Protein AF-A0A484WVT0-F1 (afdb_monomer_lite)

Secondary structure (DSSP, 8-state):
-EEEHHHHHH-SSHHHHHHHSEEEEEGGGGGSHHHHHHHHHHHHTT---EEEEES-HHHHHHHHHTTS-BB---GGGGGTS-TTTTTEEE-S--SSS-----------GGGHHHHHHHHHHHHTT-

Organism: NCBI:txid69218

Radius of gyration: 17.45 Å; chains: 1; bounding box: 32×35×50 Å

pLDDT: mean 86.21, std 10.17, range [43.25, 97.0]

Structure (mmCIF, N/CA/C/O backbone):
data_AF-A0A484WVT0-F1
#
_entry.id   AF-A0A484WVT0-F1
#
loop_
_atom_site.group_PDB
_atom_site.id
_atom_site.type_symbol
_atom_site.label_atom_id
_atom_site.label_alt_id
_atom_site.label_comp_id
_atom_site.label_asym_id
_atom_site.label_entity_id
_atom_site.label_seq_id
_atom_site.pdbx_PDB_ins_code
_atom_site.Cartn_x
_atom_site.Cartn_y
_atom_site.Cartn_z
_atom_site.occupancy
_atom_site.B_iso_or_equiv
_atom_site.auth_seq_id
_atom_site.auth_comp_id
_atom_site.auth_asym_id
_atom_site.auth_atom_id
_atom_site.pdbx_PDB_model_num
ATOM 1 N N . MET A 1 1 ? -6.332 -1.018 -1.875 1.00 91.56 1 MET A N 1
ATOM 2 C CA . MET A 1 1 ? -5.464 -1.308 -0.711 1.00 91.56 1 MET A CA 1
ATOM 3 C C . MET A 1 1 ? -5.876 -2.634 -0.127 1.00 91.56 1 MET A C 1
ATOM 5 O O . MET A 1 1 ? -7.066 -2.898 -0.069 1.00 91.56 1 MET A O 1
ATOM 9 N N . LEU A 1 2 ? -4.914 -3.458 0.259 1.00 93.12 2 LEU A N 1
ATOM 10 C CA . LEU A 1 2 ? -5.152 -4.780 0.817 1.00 93.12 2 LEU A CA 1
ATOM 11 C C . LEU A 1 2 ? -4.941 -4.743 2.333 1.00 93.12 2 LEU A C 1
ATOM 13 O O . LEU A 1 2 ? -3.946 -4.187 2.805 1.00 93.12 2 LEU A O 1
ATOM 17 N N . VAL A 1 3 ? -5.896 -5.307 3.069 1.00 94.56 3 VAL A N 1
ATOM 18 C CA . VAL A 1 3 ? -5.922 -5.399 4.538 1.00 94.56 3 VAL A CA 1
ATOM 19 C C . VAL A 1 3 ? -6.539 -6.727 4.956 1.00 94.56 3 VAL A C 1
ATOM 21 O O . VAL A 1 3 ? -7.291 -7.308 4.178 1.00 94.56 3 VAL A O 1
ATOM 24 N N . SER A 1 4 ? -6.275 -7.216 6.167 1.00 94.56 4 SER A N 1
ATOM 25 C CA . SER A 1 4 ? -6.998 -8.385 6.684 1.00 94.56 4 SER A CA 1
ATOM 26 C C . SER A 1 4 ? -8.336 -8.008 7.318 1.00 94.56 4 SER A C 1
ATOM 28 O O . SER A 1 4 ? -8.512 -6.912 7.858 1.00 94.56 4 SER A O 1
ATOM 30 N N . LYS A 1 5 ? -9.276 -8.958 7.322 1.00 92.81 5 LYS A N 1
ATOM 31 C CA . LYS A 1 5 ? -10.5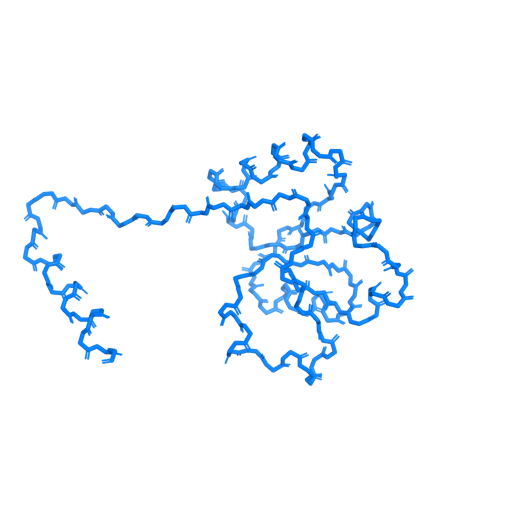59 -8.842 8.035 1.00 92.81 5 LYS A CA 1
ATOM 32 C C . LYS A 1 5 ? -10.353 -8.548 9.528 1.00 92.81 5 LYS A C 1
ATOM 34 O O . LYS A 1 5 ? -11.121 -7.782 10.095 1.00 92.81 5 LYS A O 1
ATOM 39 N N . LYS A 1 6 ? -9.268 -9.060 10.131 1.00 93.00 6 LYS A N 1
ATOM 40 C CA . LYS A 1 6 ? -8.864 -8.788 11.527 1.00 93.00 6 LYS A CA 1
ATOM 41 C C . LYS A 1 6 ? -8.599 -7.303 11.797 1.00 93.00 6 LYS A C 1
ATOM 43 O O . LYS A 1 6 ? -8.926 -6.791 12.865 1.00 93.00 6 LYS A O 1
ATOM 48 N N . VAL A 1 7 ? -7.993 -6.605 10.836 1.00 94.69 7 VAL A N 1
ATOM 49 C CA . VAL A 1 7 ? -7.747 -5.160 10.948 1.00 94.69 7 VAL A CA 1
ATOM 50 C C . VAL A 1 7 ? -9.071 -4.410 10.884 1.00 94.69 7 VAL A C 1
ATOM 52 O O . VAL A 1 7 ? -9.312 -3.551 11.724 1.00 94.69 7 VAL A O 1
ATOM 55 N N . LEU A 1 8 ? -9.949 -4.780 9.950 1.00 91.50 8 LEU A N 1
ATOM 56 C CA . LEU A 1 8 ? -11.259 -4.143 9.789 1.00 91.50 8 LEU A CA 1
ATOM 57 C C . LEU A 1 8 ? -12.198 -4.394 10.977 1.00 91.50 8 LEU A C 1
ATOM 59 O O . LEU A 1 8 ? -12.966 -3.512 11.338 1.00 91.50 8 LEU A O 1
ATOM 63 N N . SER A 1 9 ? -12.111 -5.556 11.631 1.00 91.88 9 SER A N 1
ATOM 64 C CA . SER A 1 9 ? -12.876 -5.816 12.856 1.00 91.88 9 SER A CA 1
ATOM 65 C C . SER A 1 9 ? -12.377 -4.999 14.050 1.00 91.88 9 SER A C 1
ATOM 67 O O . SER A 1 9 ? -13.151 -4.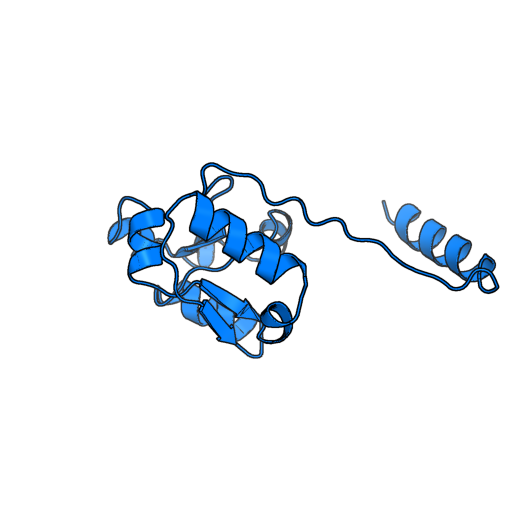697 14.950 1.00 91.88 9 SER A O 1
ATOM 69 N N . LYS A 1 10 ? -11.083 -4.651 14.082 1.00 93.81 10 LYS A N 1
ATOM 70 C CA . LYS A 1 10 ? -10.466 -3.880 15.175 1.00 93.81 10 LYS A CA 1
ATOM 71 C C . LYS A 1 10 ? -10.561 -2.367 14.965 1.00 93.81 10 LYS A C 1
ATOM 73 O O . LYS A 1 10 ? -10.628 -1.616 15.935 1.00 93.81 10 LYS A O 1
ATOM 78 N N . TYR A 1 11 ? -10.530 -1.923 13.714 1.00 91.88 11 TYR A N 1
ATOM 79 C CA . TYR A 1 11 ? -10.536 -0.517 13.331 1.00 91.88 11 TYR A CA 1
ATOM 80 C C . TYR A 1 11 ? -11.671 -0.269 12.326 1.00 91.88 11 TYR A C 1
ATOM 82 O O . TYR A 1 11 ? -11.541 -0.672 11.170 1.00 91.88 11 TYR A O 1
ATOM 90 N N . PRO A 1 12 ? -12.756 0.421 12.730 1.00 83.38 12 PRO A N 1
ATOM 91 C CA . PRO A 1 12 ? -13.896 0.704 11.850 1.00 83.38 12 PRO A CA 1
ATOM 92 C C . PRO A 1 12 ? -13.537 1.611 10.668 1.00 83.38 12 PRO A C 1
ATOM 94 O O . PRO A 1 12 ? -14.157 1.547 9.611 1.00 83.38 12 PRO A O 1
ATOM 97 N N . ASP A 1 13 ? -12.527 2.461 10.860 1.00 88.88 13 ASP A N 1
ATOM 98 C CA . ASP A 1 13 ? -12.004 3.374 9.854 1.00 88.88 13 ASP A CA 1
ATOM 99 C C . ASP A 1 13 ? -10.554 3.015 9.535 1.00 88.88 13 ASP A C 1
ATOM 101 O O . ASP A 1 13 ? -9.687 2.871 10.404 1.00 88.88 13 ASP A O 1
ATOM 105 N N . ILE A 1 14 ? -10.285 2.906 8.244 1.00 90.31 14 ILE A N 1
ATOM 106 C CA . ILE A 1 14 ? -8.978 2.553 7.740 1.00 90.31 14 ILE A CA 1
ATOM 107 C C . ILE A 1 14 ? -7.937 3.659 7.938 1.00 90.31 14 ILE A C 1
ATOM 109 O O . ILE A 1 14 ? -6.756 3.364 8.128 1.00 90.31 14 ILE A O 1
ATOM 113 N N . ILE A 1 15 ? -8.356 4.926 7.967 1.00 91.44 15 ILE A N 1
ATOM 114 C CA . ILE A 1 15 ? -7.461 6.039 8.290 1.00 91.44 15 ILE A CA 1
ATOM 115 C C . ILE A 1 15 ? -6.994 5.912 9.745 1.00 91.44 15 ILE A C 1
ATOM 117 O O . ILE A 1 15 ? -5.811 6.108 10.029 1.00 91.44 15 ILE A O 1
ATOM 121 N N . LEU A 1 16 ? -7.879 5.510 10.666 1.00 90.31 16 LEU A N 1
ATOM 122 C CA . LEU A 1 16 ? -7.493 5.198 12.047 1.00 90.31 16 LEU A CA 1
ATOM 123 C C . LEU A 1 16 ? -6.533 4.008 12.121 1.00 90.31 16 LEU A C 1
ATOM 125 O O . LEU A 1 16 ? -5.563 4.067 12.881 1.00 90.31 16 LEU A O 1
ATOM 129 N N . ALA A 1 17 ? -6.759 2.963 11.321 1.00 92.81 17 ALA A N 1
ATOM 130 C CA . ALA A 1 17 ? -5.858 1.815 11.263 1.00 92.81 17 ALA A CA 1
ATOM 131 C C . ALA A 1 17 ? -4.432 2.237 10.865 1.00 92.81 17 ALA A C 1
ATOM 133 O O . ALA A 1 17 ? -3.474 1.850 11.532 1.00 92.81 17 ALA A O 1
ATOM 134 N N . LEU A 1 18 ? -4.277 3.098 9.852 1.00 92.25 18 LEU A N 1
ATOM 135 C CA . LEU A 1 18 ? -2.967 3.573 9.375 1.00 92.25 18 LEU A CA 1
ATOM 136 C C . LEU A 1 18 ? -2.218 4.470 10.373 1.00 92.25 18 LEU A C 1
ATOM 138 O O . LEU A 1 18 ? -0.990 4.548 10.331 1.00 92.25 18 LEU A O 1
ATOM 142 N N . LYS A 1 19 ? -2.918 5.089 11.334 1.00 92.06 19 LYS A N 1
ATOM 143 C CA . LYS A 1 19 ? -2.261 5.790 12.454 1.00 92.06 19 LYS A CA 1
ATOM 144 C C . LYS A 1 19 ? -1.552 4.827 13.409 1.00 92.06 19 LYS A C 1
ATOM 146 O O . LYS A 1 19 ? -0.652 5.240 14.143 1.00 92.06 19 LYS A O 1
ATOM 151 N N . LYS A 1 20 ? -1.991 3.566 13.460 1.00 93.38 20 LYS A N 1
ATOM 152 C CA . LYS A 1 20 ? -1.499 2.543 14.396 1.00 93.38 20 LYS A CA 1
ATOM 153 C C . LYS A 1 20 ? -0.634 1.486 13.715 1.00 93.38 20 LYS A C 1
ATOM 155 O O . LYS A 1 20 ? 0.291 0.984 14.346 1.00 93.38 20 LYS A O 1
ATOM 160 N N . LEU A 1 21 ? -0.915 1.178 12.454 1.00 94.50 21 LEU A N 1
ATOM 161 C CA . LEU A 1 21 ? -0.264 0.134 11.674 1.00 94.50 21 LEU A CA 1
ATOM 162 C C . LEU A 1 21 ? 0.581 0.740 10.547 1.00 94.50 21 LEU A C 1
ATOM 164 O O . LEU A 1 21 ? 0.178 1.740 9.950 1.00 94.50 21 LEU A O 1
ATOM 168 N N . PRO A 1 22 ? 1.741 0.147 10.225 1.00 96.12 22 PRO A N 1
ATOM 169 C CA . PRO A 1 22 ? 2.519 0.569 9.078 1.00 96.12 22 PRO A CA 1
ATOM 170 C C . PRO A 1 22 ? 1.840 0.178 7.761 1.00 96.12 22 PRO A C 1
ATOM 172 O O . PRO A 1 22 ? 1.172 -0.854 7.643 1.00 96.12 22 PRO A O 1
ATOM 175 N N . LEU A 1 23 ? 2.096 0.987 6.738 1.00 96.50 23 LEU A N 1
ATOM 176 C CA . LEU A 1 23 ? 1.897 0.620 5.349 1.00 96.50 23 LEU A CA 1
ATOM 177 C C . LEU A 1 23 ? 3.156 -0.103 4.855 1.00 96.50 23 LEU A C 1
ATOM 179 O O . LEU A 1 23 ? 4.214 0.512 4.682 1.00 96.50 23 LEU A O 1
ATOM 183 N N . SER A 1 24 ? 3.049 -1.416 4.671 1.00 97.00 24 SER A N 1
ATOM 184 C CA . SER A 1 24 ? 4.147 -2.265 4.221 1.00 97.00 24 SER A CA 1
ATOM 185 C C . SER A 1 24 ? 4.245 -2.273 2.703 1.00 97.00 24 SER A C 1
ATOM 187 O O . SER A 1 24 ? 3.256 -2.493 1.997 1.00 97.00 24 SER A O 1
ATOM 189 N N . MET A 1 25 ? 5.447 -2.036 2.191 1.00 95.31 25 MET A N 1
ATOM 190 C CA . MET A 1 25 ? 5.744 -2.003 0.761 1.00 95.31 25 MET A CA 1
ATOM 191 C C . MET A 1 25 ? 7.092 -2.665 0.491 1.00 95.31 25 MET A C 1
ATOM 193 O O . MET A 1 25 ? 7.893 -2.858 1.405 1.00 95.31 25 MET A O 1
ATOM 197 N N . HIS A 1 26 ? 7.352 -2.996 -0.772 1.00 94.69 26 HIS A N 1
ATOM 198 C CA . HIS A 1 26 ? 8.668 -3.481 -1.168 1.00 94.69 26 HIS A CA 1
ATOM 199 C C . HIS A 1 26 ? 9.705 -2.383 -0.904 1.00 94.69 26 HIS A C 1
ATOM 201 O O . HIS A 1 26 ? 9.471 -1.229 -1.271 1.00 94.69 26 HIS A O 1
ATOM 207 N N . GLY A 1 27 ? 10.838 -2.723 -0.284 1.00 93.31 27 GLY A N 1
ATOM 208 C CA . GLY A 1 27 ? 11.822 -1.735 0.181 1.00 93.31 27 GLY A CA 1
ATOM 209 C C . GLY A 1 27 ? 12.301 -0.777 -0.918 1.00 93.31 27 GLY A C 1
ATOM 210 O O . GLY A 1 27 ? 12.405 0.427 -0.693 1.00 93.31 27 GLY A O 1
ATOM 211 N N . SER A 1 28 ? 12.484 -1.277 -2.145 1.00 92.38 28 SER A N 1
ATOM 212 C CA . SER A 1 28 ? 12.894 -0.445 -3.291 1.00 92.38 28 SER A CA 1
ATOM 213 C C . SER A 1 28 ? 11.882 0.641 -3.681 1.00 92.38 28 SER A C 1
ATOM 215 O O . SER A 1 28 ? 12.259 1.609 -4.344 1.00 92.38 28 SER A O 1
ATOM 217 N N . PHE A 1 29 ? 10.611 0.526 -3.269 1.00 90.62 29 PHE A N 1
ATOM 218 C CA . PHE A 1 29 ? 9.592 1.533 -3.564 1.00 90.62 29 PHE A CA 1
ATOM 219 C C . PHE A 1 29 ? 9.894 2.872 -2.888 1.00 90.62 29 PHE A C 1
ATOM 221 O O . PHE A 1 29 ? 9.527 3.913 -3.424 1.00 90.62 29 PHE A O 1
ATOM 228 N N . PHE A 1 30 ? 10.599 2.876 -1.754 1.00 92.00 30 PHE A N 1
ATOM 229 C CA . PHE A 1 30 ? 10.910 4.109 -1.026 1.00 92.00 30 PHE A CA 1
ATOM 230 C C . PHE A 1 30 ? 11.848 5.053 -1.779 1.00 92.00 30 PHE A C 1
ATOM 232 O O . PHE A 1 30 ? 11.849 6.249 -1.501 1.00 92.00 30 PHE A O 1
ATOM 239 N N . ASN A 1 31 ? 12.567 4.536 -2.775 1.00 90.88 31 ASN A N 1
ATOM 240 C CA . ASN A 1 31 ? 13.444 5.323 -3.639 1.00 90.88 31 ASN A CA 1
ATOM 241 C C . ASN A 1 31 ? 12.739 5.797 -4.923 1.00 90.88 31 ASN A C 1
ATOM 243 O O . ASN A 1 31 ? 13.361 6.422 -5.777 1.00 90.88 31 ASN A O 1
ATOM 247 N N . GLN A 1 32 ? 11.453 5.476 -5.105 1.00 89.12 32 GLN A N 1
ATOM 248 C CA . GLN A 1 32 ? 10.707 5.818 -6.315 1.00 89.12 32 GLN A CA 1
ATOM 249 C C . GLN A 1 32 ? 10.034 7.194 -6.187 1.00 89.12 32 GLN A C 1
ATOM 251 O O . GLN A 1 32 ? 9.407 7.465 -5.161 1.00 89.12 32 GLN A O 1
ATOM 256 N N . PRO A 1 33 ? 10.015 8.024 -7.250 1.00 88.94 33 PRO A N 1
ATOM 257 C CA . PRO A 1 33 ? 9.269 9.287 -7.277 1.00 88.94 33 PRO A CA 1
ATOM 258 C C . PRO A 1 33 ? 7.804 9.156 -6.834 1.00 88.94 33 PRO A C 1
ATOM 260 O O . PRO A 1 33 ? 7.272 10.001 -6.117 1.00 88.94 33 PRO A O 1
ATOM 263 N N . SER A 1 34 ? 7.162 8.039 -7.191 1.00 89.00 34 SER A N 1
ATOM 264 C CA . SER A 1 34 ? 5.782 7.737 -6.804 1.00 89.00 34 SER A CA 1
ATOM 265 C C . SER A 1 34 ? 5.567 7.638 -5.293 1.00 89.00 34 SER A C 1
ATOM 267 O O . SER A 1 34 ? 4.458 7.898 -4.827 1.00 89.00 34 SER A O 1
ATOM 269 N N . PHE A 1 35 ? 6.591 7.260 -4.524 1.00 92.25 35 PHE A N 1
ATOM 270 C CA . PHE A 1 35 ? 6.506 7.219 -3.068 1.00 92.25 35 PHE A CA 1
ATOM 271 C C . PHE A 1 35 ? 6.471 8.623 -2.468 1.00 92.25 35 PHE A C 1
ATOM 273 O O . PHE A 1 35 ? 5.644 8.887 -1.597 1.00 92.25 35 PHE A O 1
ATOM 280 N N . TYR A 1 36 ? 7.292 9.548 -2.970 1.00 91.75 36 TYR A N 1
ATOM 281 C CA . TYR A 1 36 ? 7.261 10.939 -2.515 1.00 91.75 36 TYR A CA 1
ATOM 282 C C . TYR A 1 36 ? 5.902 11.585 -2.810 1.00 91.75 36 TYR A C 1
ATOM 284 O O . TYR A 1 36 ? 5.279 12.126 -1.898 1.00 91.75 36 TYR A O 1
ATOM 292 N N . SER A 1 37 ? 5.360 11.395 -4.020 1.00 91.56 37 SER A N 1
ATOM 293 C CA . SER A 1 37 ? 4.014 11.883 -4.363 1.00 91.56 37 SER A CA 1
ATOM 294 C C . SER A 1 37 ? 2.905 11.271 -3.495 1.00 91.56 37 SER A C 1
ATOM 296 O O . SER A 1 37 ? 1.905 11.927 -3.196 1.00 91.56 37 SER A O 1
ATOM 298 N N . LEU A 1 38 ? 3.048 10.005 -3.084 1.00 92.69 38 LEU A N 1
ATOM 299 C CA . LEU A 1 38 ? 2.128 9.367 -2.140 1.00 92.69 38 LEU A CA 1
ATOM 300 C C . LEU A 1 38 ? 2.213 10.027 -0.756 1.00 92.69 38 LEU A C 1
ATOM 302 O O . LEU A 1 38 ? 1.175 10.362 -0.184 1.00 92.69 38 LEU A O 1
ATOM 306 N N . LYS A 1 39 ? 3.430 10.243 -0.237 1.00 93.38 39 LYS A N 1
ATOM 307 C CA . LYS A 1 39 ? 3.649 10.893 1.063 1.00 93.38 39 LYS A CA 1
ATOM 308 C C . LYS A 1 39 ? 3.075 12.305 1.094 1.00 93.38 39 LYS A C 1
ATOM 310 O O . LYS A 1 39 ? 2.400 12.649 2.057 1.00 93.38 39 LYS A O 1
ATOM 315 N N . GLU A 1 40 ? 3.292 13.096 0.048 1.00 93.56 40 GLU A N 1
ATOM 316 C CA . GLU A 1 40 ? 2.741 14.452 -0.067 1.00 93.56 40 GLU A CA 1
ATOM 317 C C . GLU A 1 40 ? 1.212 14.458 0.014 1.00 93.56 40 GLU A C 1
ATOM 319 O O . GLU A 1 40 ? 0.629 15.251 0.753 1.00 93.56 40 GLU A O 1
ATOM 324 N N . LYS A 1 41 ? 0.549 13.527 -0.686 1.00 93.44 41 LYS A N 1
ATOM 325 C CA . LYS A 1 41 ? -0.911 13.366 -0.610 1.00 93.44 41 LYS A CA 1
ATOM 326 C C . LYS A 1 41 ? -1.364 12.974 0.794 1.00 93.44 41 LYS A C 1
ATOM 328 O O . LYS A 1 41 ? -2.305 13.567 1.305 1.00 93.44 41 LYS A O 1
ATOM 333 N N . PHE A 1 42 ? -0.684 12.028 1.440 1.00 94.12 42 PHE A N 1
ATOM 334 C CA . PHE A 1 42 ? -1.002 11.636 2.817 1.00 94.12 42 PHE A CA 1
ATOM 335 C C . PHE A 1 42 ? -0.862 12.818 3.791 1.00 94.12 42 PHE A C 1
ATOM 337 O O . PHE A 1 42 ? -1.743 13.027 4.620 1.00 94.12 42 PHE A O 1
ATOM 344 N N . ILE A 1 43 ? 0.197 13.625 3.658 1.00 93.94 43 ILE A N 1
ATOM 345 C CA . ILE A 1 43 ? 0.419 14.826 4.478 1.00 93.94 43 ILE A CA 1
ATOM 346 C C . ILE A 1 43 ? -0.695 15.853 4.248 1.00 93.94 43 ILE A C 1
ATOM 348 O O . ILE A 1 43 ? -1.281 16.340 5.215 1.00 93.94 43 ILE A O 1
ATOM 352 N N . LYS A 1 44 ? -1.027 16.144 2.983 1.00 94.50 44 LYS A N 1
ATOM 353 C CA . LYS A 1 44 ? -2.086 17.097 2.618 1.00 94.50 44 LYS A CA 1
ATOM 354 C C . LYS A 1 44 ? -3.440 16.711 3.216 1.00 94.50 44 LYS A C 1
ATOM 356 O O . LYS A 1 44 ? -4.149 17.567 3.733 1.00 94.50 44 LYS A O 1
ATOM 361 N N . GLU A 1 45 ? -3.758 15.421 3.200 1.00 93.75 45 GLU A N 1
ATOM 362 C CA . GLU A 1 45 ? -5.007 14.874 3.741 1.00 93.75 45 GLU A CA 1
ATOM 363 C C . GLU A 1 45 ? -4.942 14.582 5.252 1.00 93.75 45 GLU A C 1
ATOM 365 O O . GLU A 1 45 ? -5.862 13.989 5.812 1.00 93.75 45 GLU A O 1
ATOM 370 N N . LYS A 1 46 ? -3.859 14.980 5.938 1.00 93.12 46 LYS A N 1
ATOM 371 C CA . LYS A 1 46 ? -3.639 14.746 7.378 1.00 93.12 46 LYS A CA 1
ATOM 372 C C . LYS A 1 46 ? -3.730 13.261 7.777 1.00 93.12 46 LYS A C 1
ATOM 374 O O . LYS A 1 46 ? -4.099 12.920 8.904 1.00 93.12 46 LYS A O 1
ATOM 379 N N . ILE A 1 47 ? -3.353 12.365 6.866 1.00 92.69 47 ILE A N 1
ATOM 380 C CA . ILE A 1 47 ? -3.289 10.919 7.088 1.00 92.69 47 ILE A CA 1
ATOM 381 C C . ILE A 1 47 ? -1.902 10.582 7.638 1.00 92.69 47 ILE A C 1
ATOM 383 O O . ILE A 1 47 ? -0.926 10.439 6.899 1.00 92.69 47 ILE A O 1
ATOM 387 N N . ALA A 1 48 ? -1.808 10.454 8.962 1.00 89.12 48 ALA A N 1
ATOM 388 C CA . ALA A 1 48 ? -0.587 9.988 9.609 1.00 89.12 48 ALA A CA 1
ATOM 389 C C . ALA A 1 48 ? -0.400 8.486 9.354 1.00 89.12 48 ALA A C 1
ATOM 391 O O . ALA A 1 48 ? -1.273 7.685 9.684 1.00 89.12 48 ALA A O 1
ATOM 392 N N . CYS A 1 49 ? 0.744 8.119 8.776 1.00 93.06 49 CYS A N 1
ATOM 393 C CA . CYS A 1 49 ? 1.065 6.748 8.397 1.00 93.06 49 CYS A CA 1
ATOM 394 C C . CYS A 1 49 ? 2.549 6.466 8.633 1.00 93.06 49 CYS A C 1
ATOM 396 O O . CYS A 1 49 ? 3.410 7.265 8.255 1.00 93.06 49 CYS A O 1
ATOM 398 N N . LYS A 1 50 ? 2.847 5.306 9.223 1.00 95.44 50 LYS A N 1
ATOM 399 C CA . LYS A 1 50 ? 4.206 4.748 9.253 1.00 95.44 50 LYS A CA 1
ATOM 400 C C . LYS A 1 50 ? 4.422 3.890 8.009 1.00 95.44 50 LYS A C 1
ATOM 402 O O . LYS A 1 50 ? 3.463 3.350 7.467 1.00 95.44 50 LYS A O 1
ATOM 407 N N . TYR A 1 51 ? 5.664 3.740 7.570 1.00 95.94 51 TYR A N 1
ATOM 408 C CA . TYR A 1 51 ? 6.010 2.918 6.409 1.00 95.94 51 TYR A CA 1
ATOM 409 C C . TYR A 1 51 ? 6.991 1.832 6.836 1.00 95.94 51 TYR A C 1
ATOM 411 O O . TYR A 1 51 ? 7.885 2.105 7.636 1.00 95.94 51 TYR A O 1
ATOM 419 N N . SER A 1 52 ? 6.833 0.617 6.313 1.00 96.62 52 SER A N 1
ATOM 420 C CA . SER A 1 52 ? 7.786 -0.473 6.537 1.00 96.62 52 SER A CA 1
ATOM 421 C C . SER A 1 52 ? 8.206 -1.093 5.207 1.00 96.62 52 SER A C 1
ATOM 423 O O . SER A 1 52 ? 7.362 -1.446 4.384 1.00 96.62 52 SER A O 1
ATOM 425 N N . GLY A 1 53 ? 9.513 -1.202 4.987 1.00 96.50 53 GLY A N 1
ATOM 426 C CA . GLY A 1 53 ? 10.076 -1.841 3.801 1.00 96.50 53 GLY A CA 1
ATOM 427 C C . GLY A 1 53 ? 10.281 -3.327 4.060 1.00 96.50 53 GLY A C 1
ATOM 428 O O . GLY A 1 53 ? 10.848 -3.682 5.089 1.00 96.50 53 GLY A O 1
ATOM 429 N N . LEU A 1 54 ? 9.822 -4.178 3.148 1.00 96.12 54 LEU A N 1
ATOM 430 C CA . LEU A 1 54 ? 10.047 -5.624 3.183 1.00 96.12 54 LEU A CA 1
ATOM 431 C C . LEU A 1 54 ? 10.730 -6.083 1.885 1.00 96.12 54 LEU A C 1
ATOM 433 O O . LEU A 1 54 ? 10.560 -5.412 0.859 1.00 96.12 54 LEU A O 1
ATOM 437 N N . PRO A 1 55 ? 11.523 -7.170 1.930 1.00 92.25 55 PRO A N 1
ATOM 438 C CA . PRO A 1 55 ? 12.294 -7.626 0.780 1.00 92.25 55 PRO A CA 1
ATOM 439 C C . PRO A 1 55 ? 11.395 -8.211 -0.306 1.00 92.25 55 PRO A C 1
ATOM 441 O O . PRO A 1 55 ? 11.583 -7.864 -1.459 1.00 92.25 55 PRO A O 1
ATOM 444 N N . ASP A 1 56 ? 10.369 -8.991 0.050 1.00 91.50 56 ASP A N 1
ATOM 445 C CA . ASP A 1 56 ? 9.518 -9.663 -0.931 1.00 91.50 56 ASP A CA 1
ATOM 446 C C . ASP A 1 56 ? 8.024 -9.426 -0.714 1.00 91.50 56 ASP A C 1
ATOM 448 O O . ASP A 1 56 ? 7.532 -9.159 0.386 1.00 91.50 56 ASP A O 1
ATOM 452 N N . PHE A 1 57 ? 7.255 -9.580 -1.795 1.00 89.50 57 PHE A N 1
ATOM 453 C CA . PHE A 1 57 ? 5.800 -9.457 -1.733 1.00 89.50 57 PHE A CA 1
ATOM 454 C C . PHE A 1 57 ? 5.147 -10.553 -0.880 1.00 89.50 57 PHE A C 1
ATOM 456 O O . PHE A 1 57 ? 4.120 -10.303 -0.251 1.00 89.50 57 PHE A O 1
ATOM 463 N N . ALA A 1 58 ? 5.755 -11.739 -0.795 1.00 90.50 58 ALA A N 1
ATOM 464 C CA . ALA A 1 58 ? 5.287 -12.805 0.088 1.00 90.50 58 ALA A CA 1
ATOM 465 C C . ALA A 1 58 ? 5.343 -12.390 1.570 1.00 90.50 58 ALA A C 1
ATOM 467 O O . ALA A 1 58 ? 4.382 -12.624 2.305 1.00 90.50 58 ALA A O 1
ATOM 468 N N . ASP A 1 59 ? 6.411 -11.707 1.992 1.00 93.69 59 ASP A N 1
ATOM 469 C CA . ASP A 1 59 ? 6.533 -11.186 3.357 1.00 93.69 59 ASP A CA 1
ATOM 470 C C . ASP A 1 59 ? 5.516 -10.079 3.619 1.00 93.69 59 ASP A C 1
ATOM 472 O O . ASP A 1 59 ? 4.854 -10.069 4.660 1.00 93.69 59 ASP A O 1
ATOM 476 N N . ILE A 1 60 ? 5.319 -9.182 2.645 1.00 94.62 60 ILE A N 1
ATOM 477 C CA . ILE A 1 60 ? 4.270 -8.158 2.713 1.00 94.62 60 ILE A CA 1
ATOM 478 C C . ILE A 1 60 ? 2.914 -8.825 2.933 1.00 94.62 60 ILE A C 1
ATOM 480 O O . ILE A 1 60 ? 2.223 -8.487 3.891 1.00 94.62 60 ILE A O 1
ATOM 484 N N . LEU A 1 61 ? 2.549 -9.809 2.110 1.00 92.25 61 LEU A N 1
ATOM 485 C CA . LEU A 1 61 ? 1.278 -10.514 2.255 1.00 92.25 61 LEU A CA 1
ATOM 486 C C . LEU A 1 61 ? 1.142 -11.182 3.620 1.00 92.25 61 LEU A C 1
ATOM 488 O O . LEU A 1 61 ? 0.123 -10.985 4.274 1.00 92.25 61 LEU A O 1
ATOM 492 N N . ARG A 1 62 ? 2.170 -11.893 4.093 1.00 92.62 62 ARG A N 1
ATOM 493 C CA . ARG A 1 62 ? 2.141 -12.558 5.402 1.00 92.62 62 ARG A CA 1
ATOM 494 C C . ARG A 1 62 ? 1.920 -11.561 6.544 1.00 92.62 62 ARG A C 1
ATOM 496 O O . ARG A 1 62 ? 1.144 -11.829 7.460 1.00 92.62 62 ARG A O 1
ATOM 503 N N . THR A 1 63 ? 2.562 -10.390 6.499 1.00 94.94 63 THR A N 1
ATOM 504 C CA . THR A 1 63 ? 2.346 -9.347 7.521 1.00 94.94 63 THR A CA 1
ATOM 505 C C . THR A 1 63 ? 0.926 -8.774 7.488 1.00 94.94 63 THR A C 1
ATOM 507 O O . THR A 1 63 ? 0.334 -8.555 8.549 1.00 94.94 63 THR A O 1
ATOM 510 N N . VAL A 1 64 ? 0.352 -8.605 6.293 1.00 95.00 64 VAL A N 1
ATOM 511 C CA . VAL A 1 64 ? -1.023 -8.120 6.105 1.00 95.00 64 VAL A CA 1
ATOM 512 C C . VAL A 1 64 ? -2.044 -9.165 6.569 1.00 95.00 64 VAL A C 1
ATOM 514 O O . VAL A 1 64 ? -2.963 -8.823 7.315 1.00 95.00 64 VAL A O 1
ATOM 517 N N . GLU A 1 65 ? -1.865 -10.438 6.202 1.00 93.50 65 GLU A N 1
ATOM 518 C CA . GLU A 1 65 ? -2.696 -11.580 6.629 1.00 93.50 65 GLU A CA 1
ATOM 519 C C . GLU A 1 65 ? -2.743 -11.702 8.161 1.00 93.50 65 GLU A C 1
ATOM 521 O O . GLU A 1 65 ? -3.809 -11.886 8.755 1.00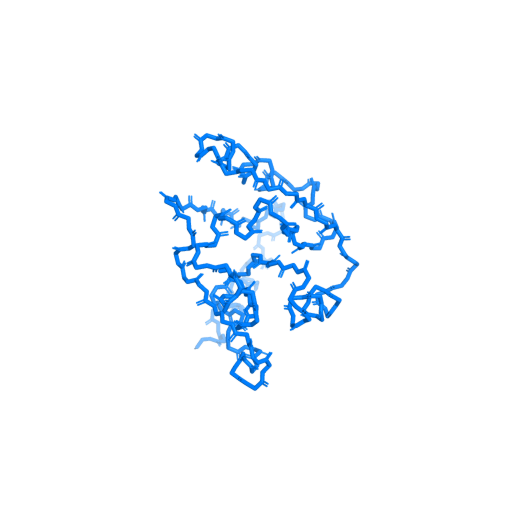 93.50 65 GLU A O 1
ATOM 526 N N . ASN A 1 66 ? -1.602 -11.491 8.821 1.00 93.50 66 ASN A N 1
ATOM 527 C CA . ASN A 1 66 ? -1.505 -11.482 10.281 1.00 93.50 66 ASN A CA 1
ATOM 528 C C . ASN A 1 66 ? -2.126 -10.238 10.940 1.00 93.50 66 ASN A C 1
ATOM 530 O O . ASN A 1 66 ? -2.294 -10.215 12.156 1.00 93.50 66 ASN A O 1
ATOM 534 N N . GLY A 1 67 ? -2.509 -9.224 10.158 1.00 94.44 67 GLY A N 1
ATOM 535 C CA . GLY A 1 67 ? -3.101 -7.980 10.655 1.00 94.44 67 GLY A CA 1
ATOM 536 C C . GLY A 1 67 ? -2.096 -7.009 11.270 1.00 94.44 67 GLY A C 1
ATOM 537 O O . GLY A 1 67 ? -2.487 -6.108 12.009 1.00 94.44 67 GLY A O 1
ATOM 538 N N . ASN A 1 68 ? -0.812 -7.176 10.949 1.00 95.00 68 ASN A N 1
ATOM 539 C CA . ASN A 1 68 ? 0.266 -6.324 11.448 1.00 95.00 68 ASN A CA 1
ATOM 540 C C . ASN A 1 68 ? 0.519 -5.106 10.548 1.00 95.00 68 ASN A C 1
ATOM 542 O O . ASN A 1 68 ? 1.223 -4.184 10.955 1.00 95.00 68 ASN A O 1
ATOM 546 N N . SER A 1 69 ? -0.033 -5.092 9.333 1.00 96.44 69 SER A N 1
ATOM 547 C CA . SER A 1 69 ? 0.153 -4.013 8.364 1.00 96.44 69 SER A CA 1
ATOM 548 C C . SER A 1 69 ? -0.987 -3.931 7.344 1.00 96.44 69 SER A C 1
ATOM 550 O O . SER A 1 69 ? -1.885 -4.775 7.296 1.00 96.44 69 SER A O 1
ATOM 552 N N . ALA A 1 70 ? -0.936 -2.888 6.517 1.00 96.06 70 ALA A N 1
ATOM 553 C CA . ALA A 1 70 ? -1.714 -2.746 5.288 1.00 96.06 70 ALA A CA 1
ATOM 554 C C . ALA A 1 70 ? -0.766 -2.574 4.091 1.00 96.06 70 ALA A C 1
ATOM 556 O O . ALA A 1 70 ? 0.377 -2.156 4.269 1.00 96.06 70 ALA A O 1
ATOM 557 N N . THR A 1 71 ? -1.224 -2.831 2.861 1.00 95.00 71 THR A N 1
ATOM 558 C CA . THR A 1 71 ? -0.391 -2.597 1.666 1.00 95.00 71 THR A CA 1
ATOM 559 C C . THR A 1 71 ? -1.153 -2.024 0.472 1.00 95.00 71 THR A C 1
ATOM 561 O O . THR A 1 71 ? -2.338 -2.298 0.253 1.00 95.00 71 THR A O 1
ATOM 564 N N . LEU A 1 72 ? -0.467 -1.216 -0.339 1.00 92.00 72 LEU A N 1
ATOM 565 C CA . LEU A 1 72 ? -1.006 -0.690 -1.590 1.00 92.00 72 LEU A CA 1
ATOM 566 C C . LEU A 1 72 ? -0.668 -1.629 -2.738 1.00 92.00 72 LEU A C 1
ATOM 568 O O . LEU A 1 72 ? 0.490 -1.860 -3.064 1.00 92.00 72 LEU A O 1
ATOM 572 N N . VAL A 1 73 ? -1.716 -2.113 -3.386 1.00 88.19 73 VAL A N 1
ATOM 573 C CA . VAL A 1 73 ? -1.640 -2.989 -4.549 1.00 88.19 73 VAL A CA 1
ATOM 574 C C . VAL A 1 73 ? -2.621 -2.496 -5.598 1.00 88.19 73 VAL A C 1
ATOM 576 O O . VAL A 1 73 ? -3.641 -1.877 -5.275 1.00 88.19 73 VAL A O 1
ATOM 579 N N . THR A 1 74 ? -2.303 -2.756 -6.861 1.00 83.06 74 THR A N 1
ATOM 580 C CA . THR A 1 74 ? -3.217 -2.484 -7.972 1.00 83.06 74 THR A CA 1
ATOM 581 C C . THR A 1 74 ? -4.403 -3.438 -7.915 1.00 83.06 74 THR A C 1
ATOM 583 O O . THR A 1 74 ? -4.227 -4.591 -7.534 1.00 83.06 74 THR A O 1
ATOM 586 N N . GLU A 1 75 ? -5.575 -3.009 -8.379 1.00 80.38 75 GLU A N 1
ATOM 587 C CA . GLU A 1 75 ? -6.782 -3.850 -8.418 1.00 80.38 75 GLU A CA 1
ATOM 588 C C . GLU A 1 75 ? -6.563 -5.170 -9.170 1.00 80.38 75 GLU A C 1
ATOM 590 O O . GLU A 1 75 ? -7.032 -6.211 -8.727 1.00 80.38 75 GLU A O 1
ATOM 595 N N . LYS A 1 76 ? -5.729 -5.168 -10.219 1.00 79.50 76 LYS A N 1
ATOM 596 C CA . LYS A 1 76 ? -5.368 -6.376 -10.978 1.00 79.50 76 LYS A CA 1
ATOM 597 C C . LYS A 1 76 ? -4.728 -7.484 -10.134 1.00 79.50 76 LYS A C 1
ATOM 599 O O . LYS A 1 76 ? -4.792 -8.635 -10.541 1.00 79.50 76 LYS A O 1
ATOM 604 N N . ILE A 1 77 ? -4.136 -7.173 -8.972 1.00 76.38 77 ILE A N 1
ATOM 605 C CA . ILE A 1 77 ? -3.545 -8.197 -8.091 1.00 76.38 77 ILE A CA 1
ATOM 606 C C . ILE A 1 77 ? -4.607 -9.189 -7.596 1.00 76.38 77 ILE A C 1
ATOM 608 O O . ILE A 1 77 ? -4.284 -10.334 -7.300 1.00 76.38 77 ILE A O 1
ATOM 612 N N . THR A 1 78 ? -5.867 -8.746 -7.510 1.00 74.50 78 THR A N 1
ATOM 613 C CA . THR A 1 78 ? -6.991 -9.561 -7.032 1.00 74.50 78 THR A CA 1
ATOM 614 C C . THR A 1 78 ? -7.272 -10.762 -7.936 1.00 74.50 78 THR A C 1
ATOM 616 O O . THR A 1 78 ? -7.830 -11.744 -7.471 1.00 74.50 78 THR A O 1
ATOM 619 N N . ASN A 1 79 ? -6.786 -10.737 -9.181 1.00 76.12 79 ASN A N 1
ATOM 620 C CA . ASN A 1 79 ? -6.888 -11.856 -10.118 1.00 76.12 79 ASN A CA 1
ATOM 621 C C . ASN A 1 79 ? -5.839 -12.954 -9.866 1.00 76.12 79 ASN A C 1
ATOM 623 O O . ASN A 1 79 ? -5.977 -14.055 -10.385 1.00 76.12 79 ASN A O 1
ATOM 627 N N . TYR A 1 80 ? -4.773 -12.653 -9.117 1.00 70.50 80 TYR A N 1
ATOM 628 C CA . TYR A 1 80 ? -3.625 -13.548 -8.915 1.00 70.50 80 TYR A CA 1
ATOM 629 C C . TYR A 1 80 ? -3.500 -14.048 -7.473 1.00 70.50 80 TYR A C 1
ATOM 631 O O . TYR A 1 80 ? -2.654 -14.888 -7.175 1.00 70.50 80 TYR A O 1
ATOM 639 N N . ILE A 1 81 ? -4.309 -13.511 -6.561 1.00 70.12 81 ILE A N 1
ATOM 640 C CA . ILE A 1 81 ? -4.302 -13.862 -5.144 1.00 70.12 81 ILE A CA 1
ATOM 641 C C . ILE A 1 81 ? -5.716 -14.268 -4.770 1.00 70.12 81 ILE A C 1
ATOM 643 O O . ILE A 1 81 ? -6.653 -13.503 -4.980 1.00 70.12 81 ILE A O 1
ATOM 647 N N . ASP A 1 82 ? -5.856 -15.435 -4.150 1.00 73.94 82 ASP A N 1
ATOM 648 C CA . ASP A 1 82 ? -7.121 -15.871 -3.565 1.00 73.94 82 ASP A CA 1
ATOM 649 C C . ASP A 1 82 ? -7.382 -15.091 -2.260 1.00 73.94 82 ASP A C 1
ATOM 651 O O . ASP A 1 82 ? -7.053 -15.521 -1.151 1.00 73.94 82 ASP A O 1
ATOM 655 N N . ILE A 1 83 ? -7.864 -13.855 -2.423 1.00 71.50 83 ILE A N 1
ATOM 656 C CA . ILE A 1 83 ? -8.078 -12.875 -1.348 1.00 71.50 83 ILE A CA 1
ATOM 657 C C . ILE A 1 83 ? -9.064 -13.411 -0.305 1.00 71.50 83 ILE A C 1
ATOM 659 O O . ILE A 1 83 ? -8.840 -13.230 0.897 1.00 71.50 83 ILE A O 1
ATOM 663 N N . ASP A 1 84 ? -10.109 -14.111 -0.750 1.00 61.41 84 ASP A N 1
ATOM 664 C CA . ASP A 1 84 ? -11.174 -14.599 0.123 1.00 61.41 84 ASP A CA 1
ATOM 665 C C . ASP A 1 84 ? -10.709 -15.748 1.019 1.00 61.41 84 ASP A C 1
ATOM 667 O O . ASP A 1 84 ? -10.983 -15.722 2.225 1.00 61.41 84 ASP A O 1
ATOM 671 N N . LYS A 1 85 ? -9.914 -16.695 0.495 1.00 67.00 85 LYS A N 1
ATOM 672 C CA . LYS A 1 85 ? -9.320 -17.761 1.323 1.00 67.00 85 LYS A CA 1
ATOM 673 C C . LYS A 1 85 ? -8.334 -17.234 2.365 1.00 67.00 85 LYS A C 1
ATOM 675 O O . LYS A 1 85 ? -8.192 -17.827 3.431 1.00 67.00 85 LYS A O 1
ATOM 680 N N . LYS A 1 86 ? -7.676 -16.106 2.093 1.00 71.81 86 LYS A N 1
ATOM 681 C CA . LYS A 1 86 ? -6.637 -15.517 2.958 1.00 71.81 86 LYS A CA 1
ATOM 682 C C . LYS A 1 86 ? -7.173 -14.553 4.023 1.00 71.81 86 LYS A C 1
ATOM 684 O O . LYS A 1 86 ? -6.389 -13.894 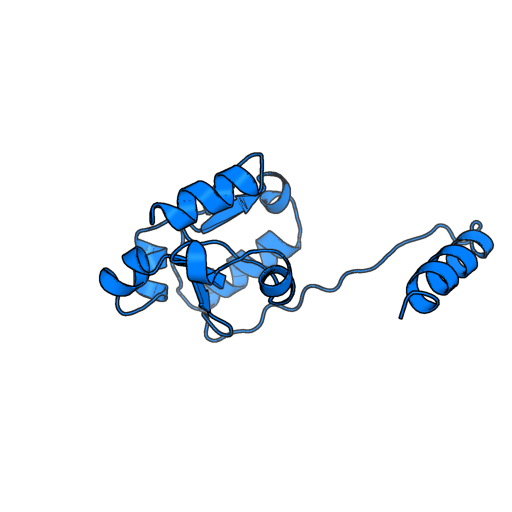4.700 1.00 71.81 86 LYS A O 1
ATOM 689 N N . GLN A 1 87 ? -8.497 -14.449 4.186 1.00 85.06 87 GLN A N 1
ATOM 690 C CA . GLN A 1 87 ? -9.141 -13.460 5.066 1.00 85.06 87 GLN A CA 1
ATOM 691 C C . GLN A 1 87 ? -8.699 -12.017 4.769 1.00 85.06 87 GLN A C 1
ATOM 693 O O . GLN A 1 87 ? -8.640 -11.171 5.667 1.00 85.06 87 GLN A O 1
ATOM 698 N N . LEU A 1 88 ? -8.386 -11.730 3.508 1.00 90.44 88 LEU A N 1
ATOM 699 C CA . LEU A 1 88 ? -7.999 -10.408 3.047 1.00 90.44 88 LEU A CA 1
ATOM 700 C C . LEU A 1 88 ? -9.216 -9.683 2.467 1.00 90.44 88 LEU A C 1
ATOM 702 O O . LEU A 1 88 ? -10.218 -10.288 2.101 1.00 90.44 88 LEU A O 1
ATOM 706 N N . VAL A 1 89 ? -9.133 -8.360 2.409 1.00 90.56 89 VAL A N 1
ATOM 707 C CA . VAL A 1 89 ? -10.134 -7.484 1.804 1.00 90.56 89 VAL A CA 1
ATOM 708 C C . VAL A 1 89 ? -9.409 -6.442 0.969 1.00 90.56 89 VAL A C 1
ATOM 710 O O . VAL A 1 89 ? -8.480 -5.778 1.441 1.00 90.56 89 VAL A O 1
ATOM 713 N N . PHE A 1 90 ? -9.843 -6.280 -0.281 1.00 91.06 90 PHE A N 1
ATOM 714 C CA . PHE A 1 90 ? -9.352 -5.223 -1.154 1.00 91.06 90 PHE A CA 1
ATOM 715 C C . PHE A 1 90 ? -10.276 -4.002 -1.114 1.00 91.06 90 PHE A C 1
ATOM 717 O O . PHE A 1 90 ? -11.382 -3.999 -1.649 1.00 91.06 90 PHE A O 1
ATOM 724 N N . LEU A 1 91 ? -9.789 -2.921 -0.514 1.00 90.19 91 LEU A N 1
ATOM 725 C CA . LEU A 1 91 ? -10.453 -1.624 -0.472 1.00 90.19 91 LEU A CA 1
ATOM 726 C C . LEU A 1 91 ? -10.143 -0.846 -1.758 1.00 90.19 91 LEU A C 1
ATOM 728 O O . LEU A 1 91 ? -9.000 -0.421 -1.961 1.00 90.19 91 LEU A O 1
ATOM 732 N N . ARG A 1 92 ? -11.144 -0.645 -2.624 1.00 86.50 92 ARG A N 1
ATOM 733 C CA . ARG A 1 92 ? -10.975 0.034 -3.927 1.00 86.50 92 ARG A CA 1
ATOM 734 C C . ARG A 1 92 ? -10.671 1.531 -3.796 1.00 86.50 92 ARG A C 1
ATOM 736 O O . ARG A 1 92 ? -9.822 2.045 -4.516 1.00 86.50 92 ARG A O 1
ATOM 743 N N . LYS A 1 93 ? -11.327 2.227 -2.861 1.00 87.38 93 LYS A N 1
ATOM 744 C CA . LYS A 1 93 ? -11.163 3.673 -2.613 1.00 87.38 93 LYS A CA 1
ATOM 745 C C . LYS A 1 93 ? -10.893 3.946 -1.126 1.00 87.38 93 LYS A C 1
ATOM 747 O O . LYS A 1 93 ? -11.764 4.453 -0.433 1.00 87.38 93 LYS A O 1
ATOM 752 N N . PRO A 1 94 ? -9.711 3.568 -0.613 1.00 89.44 94 PRO A N 1
ATOM 753 C CA . PRO A 1 94 ? -9.405 3.672 0.815 1.00 89.44 94 PRO A CA 1
ATOM 754 C C . PRO A 1 94 ? -9.107 5.106 1.283 1.00 89.44 94 PRO A C 1
ATOM 756 O O . PRO A 1 94 ? -8.978 5.327 2.480 1.00 89.44 94 PRO A O 1
ATOM 759 N N . PHE A 1 95 ? -8.956 6.062 0.360 1.00 90.75 95 PHE A N 1
ATOM 760 C CA . PHE A 1 95 ? -8.540 7.437 0.642 1.00 90.75 95 PHE A CA 1
ATOM 761 C C . PHE A 1 95 ? -9.419 8.444 -0.112 1.00 90.75 95 PHE A C 1
ATOM 763 O O . PHE A 1 95 ? -9.930 8.102 -1.184 1.00 90.75 95 PHE A O 1
ATOM 770 N N . PRO A 1 96 ? -9.519 9.702 0.362 1.00 88.94 96 PRO A N 1
ATOM 771 C CA . PRO A 1 96 ? -10.265 10.774 -0.308 1.00 88.94 96 PRO A CA 1
ATOM 772 C C . PRO A 1 96 ? -9.567 11.319 -1.569 1.00 88.94 96 PRO A C 1
ATOM 774 O O . PRO A 1 96 ? -9.949 12.354 -2.107 1.00 88.94 96 PRO A O 1
ATOM 777 N N . PHE A 1 97 ? -8.539 10.634 -2.071 1.00 89.25 97 PHE A N 1
ATOM 778 C CA . PHE A 1 97 ? -7.781 11.057 -3.239 1.00 89.25 97 PHE A CA 1
ATOM 779 C C . PHE A 1 97 ? -7.437 9.879 -4.150 1.00 89.25 97 PHE A C 1
ATOM 781 O O . PHE A 1 97 ? -7.410 8.717 -3.746 1.00 89.25 97 PHE A O 1
ATOM 788 N N . GLN A 1 98 ? -7.092 10.204 -5.395 1.00 83.50 98 GLN A N 1
ATOM 789 C CA . GLN A 1 98 ? -6.558 9.245 -6.356 1.00 83.50 98 GLN A CA 1
ATOM 790 C C . GLN A 1 98 ? -5.050 9.430 -6.538 1.00 83.50 98 GLN A C 1
ATOM 792 O O . GLN A 1 98 ? -4.548 10.558 -6.647 1.00 83.50 98 GLN A O 1
ATOM 797 N N . LEU A 1 99 ? -4.328 8.311 -6.594 1.00 79.38 99 LEU A N 1
ATOM 798 C CA . LEU A 1 99 ? -2.936 8.254 -7.027 1.00 79.38 99 LEU A CA 1
ATOM 799 C C . LEU A 1 99 ? -2.903 7.699 -8.453 1.00 79.38 99 LEU A C 1
ATOM 801 O O . LEU A 1 99 ? -3.276 6.550 -8.682 1.00 79.38 99 LEU A O 1
ATOM 805 N N . LYS A 1 100 ? -2.460 8.514 -9.412 1.00 75.31 100 LYS A N 1
ATOM 806 C CA . LYS A 1 100 ? -2.231 8.078 -10.793 1.00 75.31 100 LYS A CA 1
ATOM 807 C C . LYS A 1 100 ? -0.734 7.881 -10.992 1.00 75.31 100 LYS A C 1
ATOM 809 O O . LYS A 1 100 ? 0.019 8.849 -10.958 1.00 75.31 100 LYS A O 1
ATOM 814 N N . ILE A 1 101 ? -0.314 6.635 -11.189 1.00 73.88 101 ILE A N 1
ATOM 815 C CA . ILE A 1 101 ? 1.075 6.299 -11.506 1.00 73.88 101 ILE A CA 1
ATOM 816 C C . ILE A 1 101 ? 1.182 6.212 -13.027 1.00 73.88 101 ILE A C 1
ATOM 818 O O . ILE A 1 101 ? 0.646 5.283 -13.631 1.00 73.88 101 ILE A O 1
ATOM 822 N N . LYS A 1 102 ? 1.852 7.187 -13.650 1.00 73.31 102 LYS A N 1
ATOM 823 C CA . LYS A 1 102 ? 2.197 7.112 -15.073 1.00 73.31 102 LYS A CA 1
ATOM 824 C C . LYS A 1 102 ? 3.385 6.168 -15.226 1.00 73.31 102 LYS A C 1
ATOM 826 O O . LYS A 1 102 ? 4.451 6.427 -14.676 1.00 73.31 102 LYS A O 1
ATOM 831 N N . ARG A 1 103 ? 3.181 5.059 -15.935 1.00 70.62 103 ARG A N 1
ATOM 832 C CA . ARG A 1 103 ? 4.247 4.133 -16.321 1.00 70.62 103 ARG A CA 1
ATOM 833 C C . ARG A 1 103 ? 4.606 4.414 -17.771 1.00 70.62 103 ARG A C 1
ATOM 835 O O . ARG A 1 103 ? 3.733 4.333 -18.628 1.00 70.62 103 ARG A O 1
ATOM 842 N N . SER A 1 104 ? 5.868 4.738 -18.007 1.00 77.62 104 SER A N 1
ATOM 843 C CA . SER A 1 104 ? 6.414 4.980 -19.339 1.00 77.62 104 SER A CA 1
ATOM 844 C C . SER A 1 104 ? 7.558 4.007 -19.579 1.00 77.62 104 SER A C 1
ATOM 846 O O . SER A 1 104 ? 8.352 3.755 -18.671 1.00 77.62 104 SER A O 1
ATOM 848 N N . ILE A 1 105 ? 7.639 3.471 -20.792 1.00 72.94 105 ILE A N 1
ATOM 849 C CA . ILE A 1 105 ? 8.807 2.734 -21.266 1.00 72.94 105 ILE A CA 1
ATOM 850 C C . ILE A 1 105 ? 9.638 3.737 -22.057 1.00 72.94 105 ILE A C 1
ATOM 852 O O . ILE A 1 105 ? 9.127 4.363 -22.983 1.00 72.94 105 ILE A O 1
ATOM 856 N N . TYR A 1 106 ? 10.894 3.923 -21.662 1.00 75.06 106 TYR A N 1
ATOM 857 C CA . TYR A 1 106 ? 11.832 4.772 -22.387 1.00 75.06 106 TYR A CA 1
ATOM 858 C C . TYR A 1 106 ? 12.775 3.878 -23.182 1.00 75.06 106 TYR A C 1
ATOM 860 O O . TYR A 1 106 ? 13.394 2.974 -22.622 1.00 75.06 106 TYR A O 1
ATOM 868 N N . MET A 1 107 ? 12.893 4.145 -24.478 1.00 77.06 107 MET A N 1
ATOM 869 C CA . MET A 1 107 ? 13.837 3.471 -25.361 1.00 77.06 107 MET A CA 1
ATOM 870 C C . MET A 1 107 ? 14.717 4.493 -26.063 1.00 77.06 107 MET A C 1
ATOM 872 O O . MET A 1 107 ? 14.313 5.631 -26.303 1.00 77.06 107 MET A O 1
ATOM 876 N N . LYS A 1 108 ? 15.943 4.074 -26.382 1.00 81.31 108 LYS A N 1
ATOM 877 C CA . LYS A 1 108 ? 16.832 4.868 -27.227 1.00 81.31 108 LYS A CA 1
ATOM 878 C C . LYS A 1 108 ? 16.242 4.921 -28.635 1.00 81.31 108 LYS A C 1
ATOM 880 O O . LYS A 1 108 ? 15.801 3.897 -29.152 1.00 81.31 108 LYS A O 1
ATOM 885 N N . SE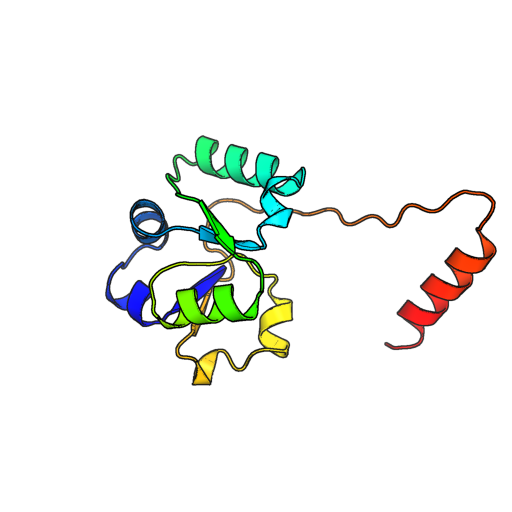R A 1 109 ? 16.266 6.098 -29.251 1.00 79.88 109 SER A N 1
ATOM 886 C CA . SER A 1 109 ? 15.692 6.341 -30.582 1.00 79.88 109 SER A CA 1
ATOM 887 C C . SER A 1 109 ? 16.270 5.436 -31.674 1.00 79.88 109 SER A C 1
ATOM 889 O O . SER A 1 109 ? 15.572 5.105 -32.621 1.00 79.88 109 SER A O 1
ATOM 891 N N . ASN A 1 110 ? 17.516 4.981 -31.522 1.00 85.44 110 ASN A N 1
ATOM 892 C CA . ASN A 1 110 ? 18.178 4.066 -32.453 1.00 85.44 110 ASN A CA 1
ATOM 893 C C . ASN A 1 110 ? 17.777 2.585 -32.297 1.00 85.44 110 ASN A C 1
ATOM 895 O O . ASN A 1 110 ? 18.357 1.738 -32.965 1.00 85.44 110 ASN A O 1
ATOM 899 N N . ARG A 1 111 ? 16.833 2.257 -31.407 1.00 82.19 111 ARG A N 1
ATOM 900 C CA . ARG A 1 111 ? 16.316 0.891 -31.186 1.00 82.19 111 ARG A CA 1
ATOM 901 C C . ARG A 1 111 ? 14.827 0.795 -31.522 1.00 82.19 111 ARG A C 1
ATOM 903 O O . ARG A 1 111 ? 14.084 0.074 -30.864 1.00 82.19 111 ARG A O 1
ATOM 910 N N . PHE A 1 112 ? 14.378 1.571 -32.505 1.00 77.62 112 PHE A N 1
ATOM 911 C CA . PHE A 1 112 ? 12.963 1.677 -32.862 1.00 77.62 112 PHE A CA 1
ATOM 912 C C . PHE A 1 112 ? 12.355 0.329 -33.290 1.00 77.62 112 PHE A C 1
ATOM 914 O O . PHE A 1 112 ? 11.231 0.016 -32.908 1.00 77.62 112 PHE A O 1
ATOM 921 N N . ASP A 1 113 ? 13.124 -0.522 -33.968 1.00 80.44 113 ASP A N 1
ATOM 922 C CA . ASP A 1 113 ? 12.660 -1.843 -34.420 1.00 80.44 113 ASP A CA 1
ATOM 923 C C . ASP A 1 113 ? 12.291 -2.770 -33.248 1.00 80.44 113 ASP A C 1
ATOM 925 O O . ASP A 1 113 ? 11.306 -3.507 -33.293 1.00 80.44 113 ASP A O 1
ATOM 929 N N . GLU A 1 114 ? 13.021 -2.677 -32.135 1.00 78.00 114 GLU A N 1
ATOM 930 C CA . GLU A 1 114 ? 12.698 -3.422 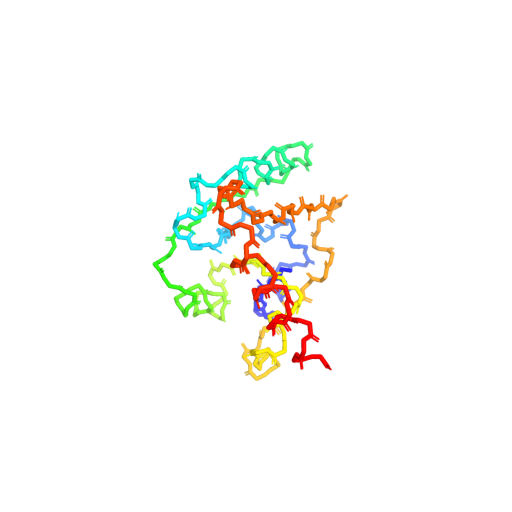-30.917 1.00 78.00 114 GLU A CA 1
ATOM 931 C C . GLU A 1 114 ? 11.415 -2.912 -30.248 1.00 78.00 114 GLU A C 1
ATOM 933 O O . GLU A 1 114 ? 10.723 -3.673 -29.572 1.00 78.00 114 GLU A O 1
ATOM 938 N N . MET A 1 115 ? 11.075 -1.632 -30.437 1.00 74.62 115 MET A N 1
ATOM 939 C CA . MET A 1 115 ? 9.832 -1.063 -29.919 1.00 74.62 115 MET A CA 1
ATOM 940 C C . MET A 1 115 ? 8.639 -1.671 -30.648 1.00 74.62 115 MET A C 1
ATOM 942 O O . MET A 1 115 ? 7.687 -2.076 -29.986 1.00 74.62 115 MET A O 1
ATOM 946 N N . HIS A 1 116 ? 8.715 -1.786 -31.977 1.00 72.31 116 HIS A N 1
ATOM 947 C CA . HIS A 1 116 ? 7.695 -2.468 -32.772 1.00 72.31 116 HIS A CA 1
ATOM 948 C C . HIS A 1 116 ? 7.503 -3.909 -32.305 1.00 72.31 116 HIS A C 1
ATOM 950 O O . HIS A 1 116 ? 6.384 -4.294 -31.985 1.00 72.31 116 HIS A O 1
ATOM 956 N N . TYR A 1 117 ? 8.595 -4.656 -32.121 1.00 79.69 117 TYR A N 1
ATOM 957 C CA . TYR A 1 117 ? 8.522 -6.023 -31.604 1.00 79.69 117 TYR A CA 1
ATOM 958 C C . TYR A 1 117 ? 7.853 -6.109 -30.221 1.00 79.69 117 TYR A C 1
ATOM 960 O O . TYR A 1 117 ? 6.997 -6.962 -29.992 1.00 79.69 117 TYR A O 1
ATOM 968 N N . ILE A 1 118 ? 8.217 -5.224 -29.285 1.00 75.12 118 ILE A N 1
ATOM 969 C CA . ILE A 1 118 ? 7.623 -5.207 -27.940 1.00 75.12 118 ILE A CA 1
ATOM 970 C C . ILE A 1 118 ? 6.138 -4.842 -28.005 1.00 75.12 118 ILE A C 1
ATOM 972 O O . ILE A 1 118 ? 5.333 -5.458 -27.309 1.00 75.12 118 ILE A O 1
ATOM 976 N N . VAL A 1 119 ? 5.764 -3.852 -28.817 1.00 76.88 119 VAL A N 1
ATOM 977 C CA . VAL A 1 119 ? 4.365 -3.443 -28.981 1.00 76.88 119 VAL A CA 1
ATOM 978 C C . VAL A 1 119 ? 3.552 -4.584 -29.583 1.00 76.88 119 VAL A C 1
ATOM 980 O O . VAL A 1 119 ? 2.546 -4.954 -28.984 1.00 76.88 119 VAL A O 1
ATOM 983 N N . ASP A 1 120 ? 4.023 -5.196 -30.668 1.00 77.50 120 ASP A N 1
ATOM 984 C CA . ASP A 1 120 ? 3.354 -6.316 -31.337 1.00 77.50 120 ASP A CA 1
ATOM 985 C C . ASP A 1 120 ? 3.232 -7.536 -30.416 1.00 77.50 120 ASP A C 1
ATOM 987 O O . ASP A 1 120 ? 2.186 -8.182 -30.354 1.00 77.50 120 ASP A O 1
ATOM 991 N N . PHE A 1 121 ? 4.261 -7.839 -29.621 1.00 74.81 121 PHE A N 1
ATOM 992 C CA . PHE A 1 121 ? 4.207 -8.911 -28.625 1.00 74.81 121 PHE A CA 1
ATOM 993 C C . PHE A 1 121 ? 3.187 -8.634 -27.510 1.00 74.81 121 PHE A C 1
ATOM 995 O O . PHE A 1 121 ? 2.519 -9.551 -27.029 1.00 74.81 121 PHE A O 1
ATOM 1002 N N . LEU A 1 122 ? 3.068 -7.378 -27.070 1.00 69.19 122 LEU A N 1
ATOM 1003 C CA . LEU A 1 122 ? 2.136 -6.986 -26.012 1.00 69.19 122 LEU A CA 1
ATOM 1004 C C . LEU A 1 122 ? 0.682 -6.903 -26.500 1.00 69.19 122 LEU A C 1
ATOM 1006 O O . LEU A 1 122 ? -0.223 -7.094 -25.688 1.00 69.19 122 LEU A O 1
ATOM 1010 N N . THR A 1 123 ? 0.446 -6.625 -27.785 1.00 64.75 123 THR A N 1
ATOM 1011 C CA . THR A 1 123 ? -0.899 -6.512 -28.377 1.00 64.75 123 THR A CA 1
ATOM 1012 C C . THR A 1 123 ? -1.410 -7.817 -28.989 1.00 64.75 123 THR A C 1
ATOM 1014 O O . THR A 1 123 ? -2.613 -8.045 -28.966 1.00 64.75 123 THR A O 1
ATOM 1017 N N . SER A 1 124 ? -0.532 -8.705 -29.466 1.00 62.94 124 SER A N 1
ATOM 1018 C CA . SER A 1 124 ? -0.906 -10.015 -30.042 1.00 62.94 124 SER A CA 1
ATOM 1019 C C . SER A 1 124 ? -1.344 -11.069 -29.017 1.00 62.94 124 SER A C 1
ATOM 1021 O O . SER A 1 124 ? -1.839 -12.128 -29.396 1.00 62.94 124 SER A O 1
ATOM 1023 N N . LYS A 1 125 ? -1.164 -10.801 -27.718 1.00 49.41 125 LYS A N 1
ATOM 1024 C CA . LYS A 1 125 ? -1.598 -11.679 -26.616 1.00 49.41 125 LYS A CA 1
ATOM 1025 C C . LYS A 1 125 ? -2.907 -11.239 -25.945 1.00 49.41 125 LYS A C 1
ATOM 1027 O O . LYS A 1 125 ? -3.159 -11.650 -24.810 1.00 49.41 125 LYS A O 1
ATOM 1032 N N . VAL A 1 126 ? -3.704 -10.401 -26.611 1.00 43.25 126 VAL A N 1
ATOM 1033 C CA . VAL A 1 126 ? -5.055 -10.005 -26.172 1.00 43.25 126 VAL A CA 1
ATOM 1034 C C . VAL A 1 126 ? -6.106 -10.798 -26.929 1.00 43.25 126 VAL A C 1
ATOM 1036 O O . VAL A 1 126 ? -6.011 -10.841 -28.172 1.00 43.25 126 VAL A O 1
#

Sequence (126 aa):
MLVSKKVLSKYPDIILALKKLPLSMHGSFFNQPSFYSLKEKFIKEKIACKYSGLPDFADILRTVENGNSATLVTEKITNYIDIDKKQLVFLRKPFPFQLKIKRSIYMKSNRFDEMHYIVDFLTSKV

Foldseek 3Di:
DKAAPVLCVVDVAVLVSQQPAAAEDAQVCCVDPLVVVVVVVCVVQVRDHHHDHDNDPVVVLVCRLVRRHHYDDDPVVCVVDPQVVSNMDDDPDNDPDDRDDDDDDDDDPVPVVVVVVVVCVVVVVD